Protein AF-A0A2T4J8S8-F1 (afdb_monomer)

Sequence (65 aa):
MRSRKQERVMTPKPRLTGEPIMRILCKKTDTLVGFLYQWNNGDLQPAWLDDALAEVRYEPINDAA

Nearest PDB structures (foldseek):
  6h6z-assembly1_B  TM=6.544E-01  e=1.846E+00  Norovirus Hu/1968/US
  8jvs-assembly1_A-2  TM=4.260E-01  e=2.078E+00  synthetic construct
  8jvt-assembly3_F-3  TM=4.458E-01  e=3.149E+00  synthetic construct
  5vhh-assembly1_F  TM=4.040E-01  e=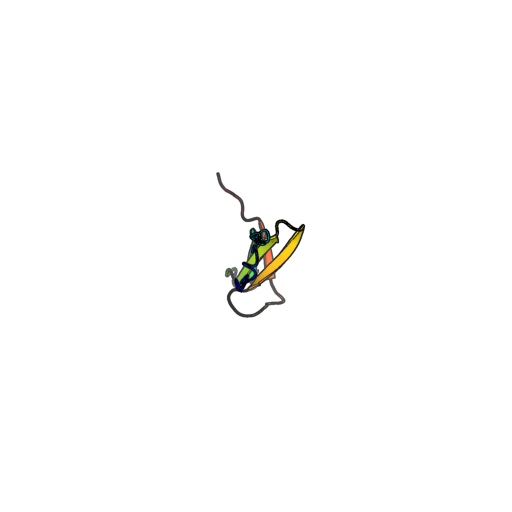3.342E+00  Homo sapiens
  8jvu-assembly1_A-2  TM=3.506E-01  e=6.420E+00  synthetic construct

Radius of gyration: 19.98 Å; Cα contacts (8 Å, |Δi|>4): 93; chains: 1; bounding box: 30×33×65 Å

Structure (mmCIF, N/CA/C/O backbone):
data_AF-A0A2T4J8S8-F1
#
_entry.id   AF-A0A2T4J8S8-F1
#
loop_
_atom_site.group_PDB
_atom_site.id
_atom_site.type_symbol
_atom_site.label_atom_id
_atom_site.label_alt_id
_atom_site.label_comp_id
_atom_site.label_asym_id
_atom_site.label_entity_id
_atom_site.label_seq_id
_atom_site.pdbx_PDB_ins_code
_atom_site.Cartn_x
_atom_site.Cartn_y
_atom_site.Cartn_z
_atom_site.occupancy
_atom_site.B_iso_or_equiv
_atom_site.auth_seq_id
_atom_site.auth_comp_id
_atom_site.auth_asym_id
_atom_site.auth_atom_id
_atom_site.pdbx_PDB_model_num
ATOM 1 N N . MET A 1 1 ? 7.460 -27.297 -50.747 1.00 42.53 1 MET A N 1
ATOM 2 C CA . MET A 1 1 ? 7.403 -25.878 -50.322 1.00 42.53 1 MET A CA 1
ATOM 3 C C . MET A 1 1 ? 7.509 -25.831 -48.801 1.00 42.53 1 MET A C 1
ATOM 5 O O . MET A 1 1 ? 6.745 -26.523 -48.145 1.00 42.53 1 MET A O 1
ATOM 9 N N . ARG A 1 2 ? 8.510 -25.141 -48.233 1.00 51.00 2 ARG A N 1
ATOM 10 C CA . ARG A 1 2 ? 8.760 -25.120 -46.778 1.00 51.00 2 ARG A CA 1
ATOM 11 C C . ARG A 1 2 ? 7.866 -24.071 -46.108 1.00 51.00 2 ARG A C 1
ATOM 13 O O . ARG A 1 2 ? 8.047 -22.882 -46.353 1.00 51.00 2 ARG A O 1
ATOM 20 N N . SER A 1 3 ? 6.940 -24.510 -45.256 1.00 55.00 3 SER A N 1
ATOM 21 C CA . SER A 1 3 ? 6.220 -23.639 -44.322 1.00 55.00 3 SER A CA 1
ATOM 22 C C . SER A 1 3 ? 7.213 -22.969 -43.376 1.00 55.00 3 SER A C 1
ATOM 24 O O . SER A 1 3 ? 7.787 -23.626 -42.510 1.00 55.00 3 SER A O 1
ATOM 26 N N . ARG A 1 4 ? 7.408 -21.655 -43.512 1.00 61.56 4 ARG A N 1
ATOM 27 C CA . ARG A 1 4 ? 7.995 -20.844 -42.443 1.00 61.56 4 ARG A CA 1
ATOM 28 C C . ARG A 1 4 ? 6.889 -20.560 -41.432 1.00 61.56 4 ARG A C 1
ATOM 30 O O . ARG A 1 4 ? 6.120 -19.621 -41.605 1.00 61.56 4 ARG A O 1
ATOM 37 N N . LYS A 1 5 ? 6.787 -21.390 -40.389 1.00 59.38 5 LYS A N 1
ATOM 38 C CA . LYS A 1 5 ? 6.150 -20.947 -39.146 1.00 59.38 5 LYS A CA 1
ATOM 39 C C . LYS A 1 5 ? 6.997 -19.787 -38.640 1.00 59.38 5 LYS A C 1
ATOM 41 O O . LYS A 1 5 ? 8.177 -19.954 -38.352 1.00 59.38 5 LYS A O 1
ATOM 46 N N . GLN A 1 6 ? 6.413 -18.602 -38.654 1.00 61.12 6 GLN A N 1
ATOM 47 C CA . GLN A 1 6 ? 7.025 -17.402 -38.122 1.00 61.12 6 GLN A CA 1
ATOM 48 C C . GLN A 1 6 ? 7.111 -17.574 -36.603 1.00 61.12 6 GLN A C 1
ATOM 50 O O . GLN A 1 6 ? 6.129 -17.381 -35.889 1.00 61.12 6 GLN A O 1
ATOM 55 N N . GLU A 1 7 ? 8.273 -18.026 -36.135 1.00 58.84 7 GLU A N 1
ATOM 56 C CA . GLU A 1 7 ? 8.663 -18.017 -34.729 1.00 58.84 7 GLU A CA 1
ATOM 57 C C . GLU A 1 7 ? 8.627 -16.550 -34.288 1.00 58.84 7 GLU A C 1
ATOM 59 O O . GLU A 1 7 ? 9.494 -15.749 -34.649 1.00 58.84 7 GLU A O 1
ATOM 64 N N . ARG A 1 8 ? 7.553 -16.142 -33.605 1.00 63.03 8 ARG A N 1
ATOM 65 C CA . ARG A 1 8 ? 7.505 -14.821 -32.984 1.00 63.03 8 ARG A CA 1
ATOM 66 C C . ARG A 1 8 ? 8.597 -14.814 -31.928 1.00 63.03 8 ARG A C 1
ATOM 68 O O . ARG A 1 8 ? 8.437 -15.434 -30.882 1.00 63.03 8 ARG A O 1
ATOM 75 N N . VAL A 1 9 ? 9.697 -14.124 -32.221 1.00 62.66 9 VAL A N 1
ATOM 76 C CA . VAL A 1 9 ? 10.689 -13.728 -31.225 1.00 62.66 9 VAL A CA 1
ATOM 77 C C . VAL A 1 9 ? 9.941 -12.879 -30.202 1.00 62.66 9 VAL A C 1
ATOM 79 O O . VAL A 1 9 ? 9.732 -11.684 -30.396 1.00 62.66 9 VAL A O 1
ATOM 82 N N . MET A 1 10 ? 9.451 -13.519 -29.145 1.00 63.84 10 MET A N 1
ATOM 83 C CA . MET A 1 10 ? 8.961 -12.835 -27.961 1.00 63.84 10 MET A CA 1
ATOM 84 C C . MET A 1 10 ? 10.210 -12.313 -27.264 1.00 63.84 10 MET A C 1
ATOM 86 O O . MET A 1 10 ? 10.780 -12.991 -26.413 1.00 63.84 10 MET A O 1
ATOM 90 N N . THR A 1 11 ? 10.695 -11.138 -27.669 1.00 63.78 11 THR A N 1
ATOM 91 C CA . THR A 1 11 ? 11.630 -10.413 -26.815 1.00 63.78 11 THR A CA 1
ATOM 92 C C . THR A 1 11 ? 10.921 -10.246 -25.471 1.00 63.78 11 THR A C 1
ATOM 94 O O . THR A 1 11 ? 9.782 -9.765 -25.449 1.00 63.78 11 THR A O 1
ATOM 97 N N . PRO A 1 12 ? 11.493 -10.728 -24.352 1.00 67.88 12 PRO A N 1
ATOM 98 C CA . PRO A 1 12 ? 10.841 -10.582 -23.067 1.00 67.88 12 PRO A CA 1
ATOM 99 C C . PRO A 1 12 ? 10.731 -9.085 -22.803 1.00 67.88 12 PRO A C 1
ATOM 101 O O . PRO A 1 12 ? 11.728 -8.400 -22.584 1.00 67.88 12 PRO A O 1
ATOM 104 N N . LYS A 1 13 ? 9.505 -8.564 -22.902 1.00 70.88 13 LYS A N 1
ATOM 105 C CA . LYS A 1 13 ? 9.209 -7.191 -22.518 1.00 70.88 13 LYS A CA 1
ATOM 106 C C . LYS A 1 13 ? 9.690 -7.041 -21.069 1.00 70.88 13 LYS A C 1
ATOM 108 O O . LYS A 1 13 ? 9.383 -7.937 -20.273 1.00 70.88 13 LYS A O 1
ATOM 113 N N . PRO A 1 14 ? 10.461 -5.992 -20.729 1.00 75.19 14 PRO A N 1
ATOM 114 C CA 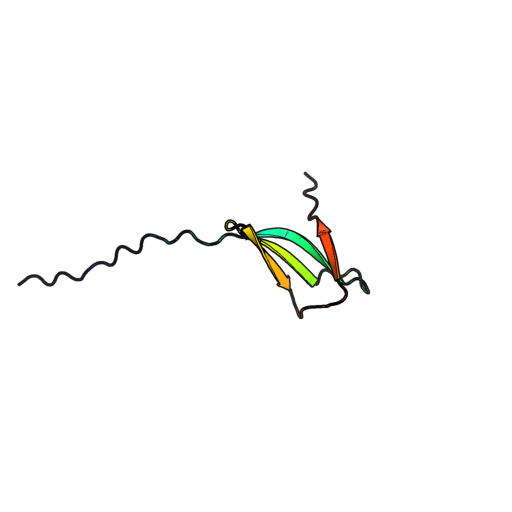. PRO A 1 14 ? 10.910 -5.787 -19.360 1.00 75.19 14 PRO A CA 1
ATOM 115 C C . PRO A 1 14 ? 9.704 -5.895 -18.433 1.00 75.19 14 PRO A C 1
ATOM 117 O O . PRO A 1 14 ? 8.678 -5.251 -18.670 1.00 75.19 14 PRO A O 1
ATOM 120 N N . ARG A 1 15 ? 9.785 -6.783 -17.440 1.00 80.75 15 ARG A N 1
ATOM 121 C CA . ARG A 1 15 ? 8.716 -6.896 -16.451 1.00 80.75 15 ARG A CA 1
ATOM 122 C C . ARG A 1 15 ? 8.710 -5.595 -15.657 1.00 80.75 15 ARG A C 1
ATOM 124 O O . ARG A 1 15 ? 9.768 -5.117 -15.253 1.00 80.75 15 ARG A O 1
ATOM 131 N N . LEU A 1 16 ? 7.526 -5.029 -15.457 1.00 85.44 16 LEU A N 1
ATOM 132 C CA . LEU A 1 16 ? 7.351 -3.981 -14.463 1.00 85.44 16 LEU A CA 1
ATOM 133 C C . LEU A 1 16 ? 7.685 -4.597 -13.102 1.00 85.44 16 LEU A C 1
ATOM 135 O O . LEU A 1 16 ? 7.161 -5.659 -12.757 1.00 85.44 16 LEU A O 1
ATOM 139 N N . THR A 1 17 ? 8.601 -3.967 -12.377 1.00 88.12 17 THR A N 1
ATOM 140 C CA . THR A 1 17 ? 8.984 -4.357 -11.019 1.00 88.12 17 THR A CA 1
ATOM 141 C C . THR A 1 17 ? 8.613 -3.222 -10.085 1.00 88.12 17 THR A C 1
ATOM 143 O O . THR A 1 17 ? 8.867 -2.061 -10.409 1.00 88.12 17 THR A O 1
ATOM 146 N N . GLY A 1 18 ? 7.991 -3.560 -8.960 1.00 91.12 18 GLY A N 1
ATOM 147 C CA . GLY A 1 18 ? 7.615 -2.612 -7.923 1.00 91.12 18 GLY A CA 1
ATOM 148 C C . GLY A 1 18 ? 8.262 -2.997 -6.604 1.00 91.12 18 GLY A C 1
ATOM 149 O O . GLY A 1 18 ? 8.218 -4.166 -6.220 1.00 91.12 18 GLY A O 1
ATOM 150 N N . GLU A 1 19 ? 8.829 -2.016 -5.913 1.00 91.62 19 GLU A N 1
ATOM 151 C CA . GLU A 1 19 ? 9.395 -2.173 -4.574 1.00 91.62 19 GLU A CA 1
ATOM 152 C C . GLU A 1 19 ? 8.508 -1.454 -3.554 1.00 91.62 19 GLU A C 1
ATOM 154 O O . GLU A 1 19 ? 8.023 -0.352 -3.832 1.00 91.62 19 GLU A O 1
ATOM 159 N N . PRO A 1 20 ? 8.227 -2.069 -2.395 1.00 92.81 20 PRO A N 1
ATOM 160 C CA . PRO A 1 20 ? 7.425 -1.426 -1.372 1.00 92.81 20 PRO A CA 1
ATOM 161 C C . PRO A 1 20 ? 8.266 -0.341 -0.690 1.00 92.81 20 PRO A C 1
ATOM 163 O O . PRO A 1 20 ? 9.302 -0.631 -0.104 1.00 92.81 20 PRO A O 1
ATOM 166 N N . ILE A 1 21 ? 7.803 0.906 -0.747 1.00 93.81 21 ILE A N 1
ATOM 167 C CA . ILE A 1 21 ? 8.503 2.059 -0.158 1.00 93.81 21 ILE A CA 1
ATOM 168 C C . ILE A 1 21 ? 7.850 2.540 1.142 1.00 93.81 21 ILE A C 1
ATOM 170 O O . ILE A 1 21 ? 8.509 3.110 2.010 1.00 93.81 21 ILE A O 1
ATOM 174 N N . MET A 1 22 ? 6.541 2.316 1.301 1.00 94.75 22 MET A N 1
ATOM 175 C CA . MET A 1 22 ? 5.793 2.723 2.493 1.00 94.75 22 MET A CA 1
ATOM 176 C C . MET A 1 22 ? 4.781 1.660 2.913 1.00 94.75 22 MET A C 1
ATOM 178 O O . MET A 1 22 ? 4.212 0.950 2.085 1.00 94.75 22 MET A O 1
ATOM 182 N N . ARG A 1 23 ? 4.518 1.592 4.215 1.00 94.88 23 ARG A N 1
ATOM 183 C CA . ARG A 1 23 ? 3.420 0.847 4.829 1.00 94.88 23 ARG A CA 1
ATOM 184 C C . ARG A 1 23 ? 2.213 1.760 4.932 1.00 94.88 23 ARG A C 1
ATOM 186 O O . ARG A 1 23 ? 2.336 2.921 5.315 1.00 94.88 23 ARG A O 1
ATOM 193 N N . ILE A 1 24 ? 1.045 1.223 4.624 1.00 94.50 24 ILE A N 1
ATOM 194 C CA . ILE A 1 24 ? -0.231 1.903 4.797 1.00 94.50 24 ILE A CA 1
ATOM 195 C C . ILE A 1 24 ? -0.860 1.339 6.065 1.00 94.50 24 ILE A C 1
ATOM 197 O O . ILE A 1 24 ? -1.221 0.163 6.113 1.00 94.50 24 ILE A O 1
ATOM 201 N N . LEU A 1 25 ? -0.961 2.165 7.103 1.00 94.06 25 LEU A N 1
ATOM 202 C CA . LEU A 1 25 ? -1.546 1.791 8.388 1.00 94.06 25 LEU A CA 1
ATOM 203 C C . LEU A 1 25 ? -2.898 2.480 8.579 1.00 94.06 25 LEU A C 1
ATOM 205 O O . LEU A 1 25 ? -3.057 3.663 8.272 1.00 94.06 25 LEU A O 1
ATOM 209 N N . CYS A 1 26 ? -3.871 1.763 9.130 1.00 93.44 26 CYS A N 1
ATOM 210 C CA . CYS A 1 26 ? -5.135 2.334 9.575 1.00 93.44 26 CYS A CA 1
ATOM 211 C C . CYS A 1 26 ? -4.892 3.279 10.757 1.00 93.44 26 CYS A C 1
ATOM 213 O O . CYS A 1 26 ? -4.312 2.880 11.764 1.00 93.44 26 CYS A O 1
ATOM 215 N N . LYS A 1 27 ? -5.390 4.517 10.686 1.00 92.19 27 LYS A N 1
ATOM 216 C CA . LYS A 1 27 ? -5.223 5.493 11.777 1.00 92.19 27 LYS A CA 1
ATOM 217 C C . LYS A 1 27 ? -5.982 5.122 13.050 1.00 92.19 27 LYS A C 1
ATOM 219 O O . LYS A 1 27 ? -5.564 5.523 14.128 1.00 92.19 27 LYS A O 1
ATOM 224 N N . LYS A 1 28 ? -7.098 4.393 12.933 1.00 90.69 28 LYS A N 1
ATOM 225 C CA . LYS A 1 28 ? -7.949 4.036 14.083 1.00 90.69 28 LYS A CA 1
ATOM 226 C C . LYS A 1 28 ? -7.379 2.885 14.899 1.00 90.69 28 LYS A C 1
ATOM 228 O O . LYS A 1 28 ? -7.507 2.883 16.116 1.00 90.69 28 LYS A O 1
ATOM 233 N N . THR A 1 29 ? -6.813 1.893 14.218 1.00 90.00 29 THR A N 1
ATOM 234 C CA . THR A 1 29 ? -6.440 0.605 14.821 1.00 90.00 29 THR A CA 1
ATOM 235 C C . THR A 1 29 ? -4.944 0.321 14.757 1.00 90.00 29 THR A C 1
ATOM 237 O O . THR A 1 29 ? -4.512 -0.715 15.250 1.00 90.00 29 THR A O 1
ATOM 240 N N . ASP A 1 30 ? -4.160 1.196 14.121 1.00 89.44 30 ASP A N 1
ATOM 241 C CA . ASP A 1 30 ? -2.725 1.010 13.865 1.00 89.44 30 ASP A CA 1
ATOM 242 C C . ASP A 1 30 ? -2.387 -0.234 13.025 1.00 89.44 30 ASP A C 1
ATOM 244 O O . ASP A 1 30 ? -1.242 -0.666 12.924 1.00 89.44 30 ASP A O 1
ATOM 248 N N . THR A 1 31 ? -3.397 -0.843 12.405 1.00 91.31 31 THR A N 1
ATOM 249 C CA . THR A 1 31 ? -3.241 -2.100 11.671 1.00 91.31 31 THR A CA 1
ATOM 250 C C . THR A 1 31 ? -2.683 -1.840 10.281 1.00 91.31 31 THR A C 1
ATOM 252 O O . THR A 1 31 ? -3.079 -0.884 9.617 1.00 91.31 31 THR A O 1
ATOM 255 N N . LEU A 1 32 ? -1.794 -2.713 9.812 1.00 92.88 32 LEU A N 1
ATOM 256 C CA . LEU A 1 32 ? -1.321 -2.699 8.432 1.00 92.88 32 LEU A CA 1
ATOM 257 C C . LEU A 1 32 ? -2.455 -3.083 7.479 1.00 92.88 32 LEU A C 1
ATOM 259 O O . LEU A 1 32 ? -2.997 -4.176 7.584 1.00 92.88 32 LEU A O 1
ATOM 263 N N . VAL A 1 33 ? -2.776 -2.192 6.545 1.00 94.81 33 VAL A N 1
ATOM 264 C CA . VAL A 1 33 ? -3.865 -2.369 5.567 1.00 94.81 33 VAL A CA 1
ATOM 265 C C . VAL A 1 33 ? -3.374 -2.352 4.120 1.00 94.81 33 VAL A C 1
ATOM 267 O O . VAL A 1 33 ? -4.144 -2.603 3.197 1.00 94.81 33 VAL A O 1
ATOM 270 N N . GLY A 1 34 ? -2.090 -2.074 3.899 1.00 94.69 34 GLY A N 1
ATOM 271 C CA . GLY A 1 34 ? -1.501 -2.090 2.568 1.00 94.69 34 GLY A CA 1
ATOM 272 C C . GLY A 1 34 ? -0.055 -1.624 2.533 1.00 94.69 34 GLY A C 1
ATOM 273 O O . GLY A 1 34 ? 0.552 -1.314 3.560 1.00 94.69 34 GLY A O 1
ATOM 274 N N . PHE A 1 35 ? 0.476 -1.533 1.321 1.00 95.25 35 PHE A N 1
ATOM 275 C CA . PHE A 1 35 ? 1.795 -0.987 1.026 1.00 95.25 35 PHE A CA 1
ATOM 276 C C . PHE A 1 35 ? 1.717 -0.050 -0.173 1.00 95.25 35 PHE A C 1
ATOM 278 O O . PHE A 1 35 ? 0.936 -0.273 -1.095 1.00 95.25 35 PHE A O 1
ATOM 285 N N . LEU A 1 36 ? 2.540 0.992 -0.182 1.00 95.06 36 LEU A N 1
ATOM 286 C CA . LEU A 1 36 ? 2.765 1.792 -1.375 1.00 95.06 36 LEU A CA 1
ATOM 287 C C . LEU A 1 36 ? 3.980 1.241 -2.107 1.00 95.06 36 LEU A C 1
ATOM 289 O O . LEU A 1 36 ? 5.078 1.218 -1.548 1.00 95.06 36 LEU A O 1
ATOM 293 N N . TYR A 1 37 ? 3.775 0.832 -3.352 1.00 94.75 37 TYR A N 1
ATOM 294 C CA . TYR A 1 37 ? 4.839 0.379 -4.230 1.00 94.75 37 TYR A CA 1
ATOM 295 C C . TYR A 1 37 ? 5.292 1.508 -5.143 1.00 94.75 37 TYR A C 1
ATOM 297 O O . TYR A 1 37 ? 4.461 2.205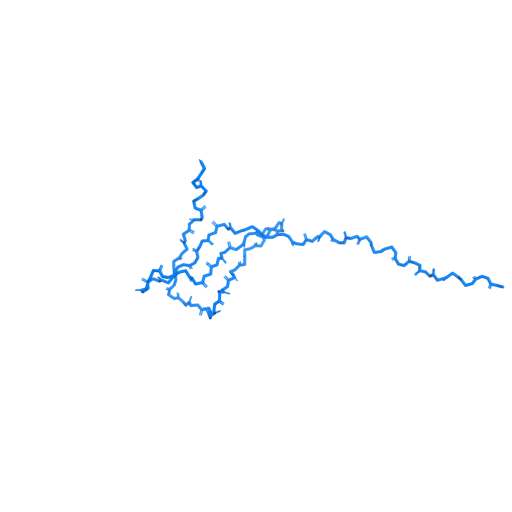 -5.729 1.00 94.75 37 TYR A O 1
ATOM 305 N N . GLN A 1 38 ? 6.605 1.645 -5.287 1.00 94.75 38 GLN A N 1
ATOM 306 C CA . GLN A 1 38 ? 7.216 2.413 -6.356 1.00 94.75 38 GLN A CA 1
ATOM 307 C C . GLN A 1 38 ? 7.643 1.467 -7.466 1.00 94.75 38 GLN A C 1
ATOM 309 O O . GLN A 1 38 ? 8.433 0.546 -7.262 1.00 94.75 38 GLN A O 1
ATOM 314 N N . TRP A 1 39 ? 7.107 1.700 -8.652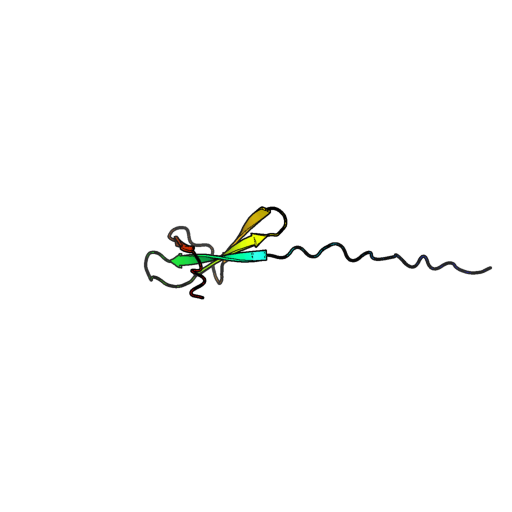 1.00 93.69 39 TRP A N 1
ATOM 315 C CA . TRP A 1 39 ? 7.444 0.953 -9.845 1.00 93.69 39 TRP A CA 1
ATOM 316 C C . TRP A 1 39 ? 8.676 1.542 -10.528 1.00 93.69 39 TRP A C 1
ATOM 318 O O . TRP A 1 39 ? 8.948 2.741 -10.464 1.00 93.69 39 TRP A O 1
ATOM 328 N N . ASN A 1 40 ? 9.409 0.695 -11.247 1.00 90.44 40 ASN A N 1
ATOM 329 C CA . ASN A 1 40 ? 10.601 1.082 -12.009 1.00 90.44 40 ASN A CA 1
ATOM 330 C C . ASN A 1 40 ? 10.338 2.074 -13.162 1.00 90.44 40 ASN A C 1
ATOM 332 O O . ASN A 1 40 ? 11.283 2.604 -13.743 1.00 90.44 40 ASN A O 1
ATOM 336 N N . ASN A 1 41 ? 9.075 2.335 -13.496 1.00 90.38 41 ASN A N 1
ATOM 337 C CA . ASN A 1 41 ? 8.654 3.380 -14.428 1.00 90.38 41 ASN A CA 1
ATOM 338 C C . ASN A 1 41 ? 8.368 4.732 -13.735 1.00 90.38 41 ASN A C 1
ATOM 340 O O . ASN A 1 41 ? 8.015 5.689 -14.418 1.00 90.38 41 ASN A O 1
ATOM 344 N N . GLY A 1 42 ? 8.528 4.812 -12.409 1.00 90.56 42 GLY A N 1
ATOM 345 C CA . GLY A 1 42 ? 8.252 5.996 -11.595 1.00 90.56 42 GLY A CA 1
ATOM 346 C C . GLY A 1 42 ? 6.831 6.064 -11.029 1.00 90.56 42 GLY A C 1
ATOM 347 O O . GLY A 1 42 ? 6.555 6.963 -10.235 1.00 90.56 42 GLY A O 1
ATOM 348 N N . ASP A 1 43 ? 5.948 5.128 -11.386 1.00 94.12 43 ASP A N 1
ATOM 349 C CA . ASP A 1 43 ? 4.582 5.109 -10.868 1.00 94.12 43 ASP A CA 1
ATOM 350 C C . ASP A 1 43 ? 4.562 4.721 -9.388 1.00 94.12 43 ASP A C 1
ATOM 352 O O . ASP A 1 43 ? 5.276 3.822 -8.939 1.00 94.12 43 ASP A O 1
ATOM 356 N N . LEU A 1 44 ? 3.682 5.373 -8.631 1.00 93.50 44 LEU A N 1
ATOM 357 C CA . LEU A 1 44 ? 3.369 5.009 -7.256 1.00 93.50 44 LEU A CA 1
ATOM 358 C C . LEU A 1 44 ? 1.992 4.355 -7.222 1.00 93.50 44 LEU A C 1
ATOM 360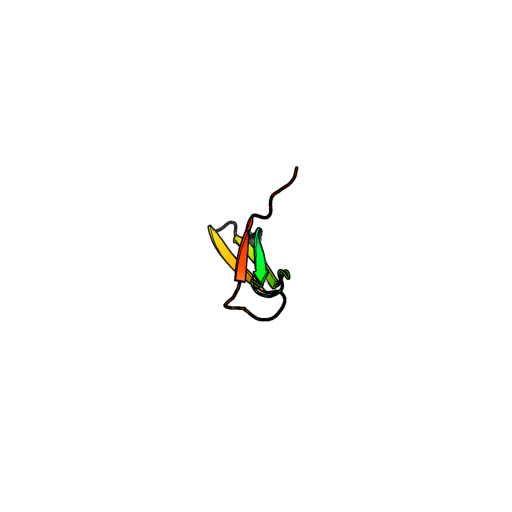 O O . LEU A 1 44 ? 1.003 4.971 -7.618 1.00 93.50 44 LEU A O 1
ATOM 364 N N . GLN A 1 45 ? 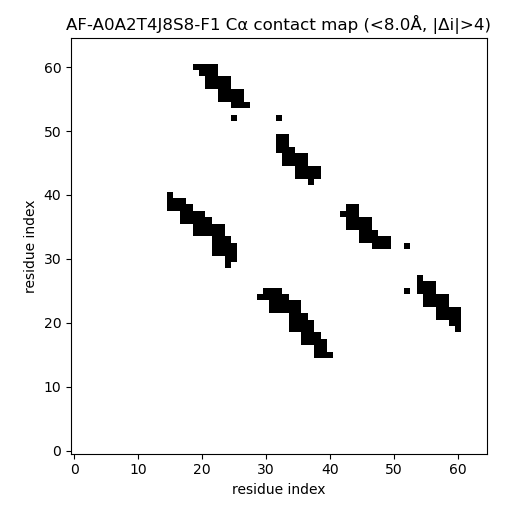1.917 3.121 -6.730 1.00 93.75 45 GLN A N 1
ATOM 365 C CA . GLN A 1 45 ? 0.663 2.381 -6.658 1.00 93.75 45 GLN A CA 1
ATOM 366 C C . GLN A 1 45 ? 0.420 1.827 -5.252 1.00 93.75 45 GLN A C 1
ATOM 368 O O . GLN A 1 45 ? 1.237 1.051 -4.750 1.00 93.75 45 GLN A O 1
ATOM 373 N N . PRO A 1 46 ? -0.706 2.182 -4.606 1.00 94.00 46 PRO A N 1
ATOM 374 C CA . PRO A 1 46 ? -1.102 1.553 -3.359 1.00 94.00 46 PRO A CA 1
ATOM 375 C C . PRO A 1 46 ? -1.643 0.147 -3.636 1.00 94.00 46 PRO A C 1
ATOM 377 O O . PRO A 1 46 ? -2.522 -0.051 -4.476 1.00 94.00 46 PRO A O 1
ATOM 380 N N . ALA A 1 47 ? -1.115 -0.823 -2.902 1.00 93.69 47 ALA A N 1
ATOM 381 C CA . ALA A 1 47 ? -1.593 -2.191 -2.849 1.00 93.69 47 ALA A CA 1
ATOM 382 C C . ALA A 1 47 ? -2.268 -2.412 -1.493 1.00 93.69 47 ALA A C 1
ATOM 384 O O . ALA A 1 47 ? -1.603 -2.507 -0.459 1.00 93.69 47 ALA A O 1
ATOM 385 N N . TRP A 1 48 ? -3.595 -2.451 -1.510 1.00 94.19 48 TRP A N 1
ATOM 386 C CA . TRP A 1 48 ? -4.430 -2.720 -0.343 1.00 94.19 48 TRP A CA 1
ATOM 387 C C . TRP A 1 48 ? -4.505 -4.229 -0.100 1.00 94.19 48 TRP A C 1
ATOM 389 O O . TRP A 1 48 ? -4.581 -4.997 -1.058 1.00 94.19 48 TRP A O 1
ATOM 399 N N . LEU A 1 49 ? -4.432 -4.649 1.164 1.00 90.44 49 LEU A N 1
ATOM 400 C CA . LEU A 1 49 ? -4.576 -6.060 1.544 1.00 90.44 49 LEU A CA 1
ATOM 401 C C . LEU A 1 49 ? -6.043 -6.496 1.504 1.00 90.44 49 LEU A C 1
ATOM 403 O O . LEU A 1 49 ? -6.346 -7.572 0.998 1.00 90.44 49 LEU A O 1
ATOM 407 N N . ASP A 1 50 ? -6.918 -5.620 1.994 1.00 89.12 50 ASP A N 1
ATOM 408 C CA . ASP A 1 50 ? -8.370 -5.759 1.956 1.00 89.12 50 ASP A CA 1
ATOM 409 C C . ASP A 1 50 ? -8.947 -4.595 1.125 1.00 89.12 50 ASP A C 1
ATOM 411 O O . ASP A 1 50 ? -8.518 -4.345 -0.004 1.00 89.12 50 ASP A O 1
ATOM 415 N N . ASP A 1 51 ? -9.879 -3.829 1.692 1.00 87.38 51 ASP A N 1
ATOM 416 C CA . ASP A 1 51 ? -10.477 -2.668 1.046 1.00 87.38 51 ASP A CA 1
ATOM 417 C C . ASP A 1 51 ? -9.628 -1.398 1.180 1.00 87.38 51 ASP A C 1
ATOM 419 O O . ASP A 1 51 ? -8.915 -1.167 2.164 1.00 87.38 51 ASP A O 1
ATOM 423 N N . ALA A 1 52 ? -9.763 -0.516 0.189 1.00 85.19 52 ALA A N 1
ATOM 424 C CA . ALA A 1 52 ? -9.168 0.809 0.242 1.00 85.19 52 ALA A CA 1
ATOM 425 C C . ALA A 1 52 ? -9.823 1.652 1.347 1.00 85.19 52 ALA A C 1
ATOM 427 O O . ALA A 1 52 ? -11.025 1.923 1.326 1.00 85.19 52 ALA A O 1
ATOM 428 N N . LEU A 1 53 ? -9.012 2.105 2.302 1.00 86.00 53 LEU A N 1
ATOM 429 C CA . LEU A 1 53 ? -9.460 2.893 3.448 1.00 86.00 53 LEU A CA 1
ATOM 430 C C . LEU A 1 53 ? -9.060 4.362 3.283 1.00 86.00 53 LEU A C 1
ATOM 432 O O . LEU A 1 53 ? -7.910 4.679 2.989 1.00 86.00 53 LEU A O 1
ATOM 436 N N . ALA A 1 54 ? -9.999 5.277 3.537 1.00 85.38 54 ALA A N 1
ATOM 437 C CA . ALA A 1 54 ? -9.724 6.717 3.505 1.00 85.38 54 ALA A CA 1
ATOM 438 C C . ALA A 1 54 ? -8.907 7.191 4.725 1.00 85.38 54 ALA A C 1
ATOM 440 O O . ALA A 1 54 ? -8.118 8.131 4.637 1.00 85.38 54 ALA A O 1
ATOM 441 N N . GLU A 1 55 ? -9.070 6.535 5.876 1.00 91.25 55 GLU A N 1
ATOM 442 C CA . GLU A 1 55 ? -8.458 6.939 7.146 1.00 91.25 55 GLU A CA 1
ATOM 443 C C . GLU A 1 55 ? -7.137 6.212 7.425 1.00 91.25 55 GLU A C 1
ATOM 445 O O . GLU A 1 55 ? -6.971 5.522 8.434 1.00 91.25 55 GLU A O 1
ATOM 450 N N . VAL A 1 56 ? -6.174 6.384 6.523 1.00 93.94 56 VAL A N 1
ATOM 451 C CA . VAL A 1 56 ? -4.851 5.760 6.638 1.00 93.94 56 VAL A CA 1
ATOM 452 C C . VAL A 1 56 ? -3.726 6.766 6.819 1.00 93.94 56 VAL A C 1
ATOM 454 O O . VAL A 1 56 ? -3.859 7.954 6.508 1.00 93.94 56 VAL A O 1
ATOM 457 N N . ARG A 1 57 ? -2.608 6.286 7.360 1.00 94.12 57 ARG A N 1
ATOM 458 C CA . ARG A 1 57 ? -1.321 6.978 7.385 1.00 94.12 57 ARG A CA 1
ATOM 459 C C . ARG A 1 57 ? -0.289 6.159 6.619 1.00 94.12 57 ARG A C 1
ATOM 461 O O . ARG A 1 57 ? -0.304 4.931 6.675 1.00 94.12 57 ARG A O 1
ATOM 468 N N . TYR A 1 58 ? 0.585 6.860 5.915 1.00 93.50 58 TYR A N 1
ATOM 469 C CA . TYR A 1 58 ? 1.719 6.263 5.228 1.00 93.50 58 TYR A CA 1
ATOM 470 C C . TYR A 1 58 ? 2.938 6.405 6.124 1.00 93.50 58 TYR A C 1
ATOM 472 O O . TYR A 1 58 ? 3.248 7.509 6.571 1.00 93.50 58 TYR A O 1
ATOM 480 N N . GLU A 1 59 ? 3.606 5.293 6.384 1.00 93.12 59 GLU A N 1
ATOM 481 C CA . GLU A 1 59 ? 4.871 5.270 7.104 1.00 93.12 59 GLU A CA 1
ATOM 482 C C . GLU A 1 59 ? 5.957 4.697 6.201 1.00 93.12 59 GLU A C 1
ATOM 484 O O . GLU A 1 59 ? 5.708 3.684 5.544 1.00 93.12 59 GLU A O 1
ATOM 489 N N . PRO A 1 60 ? 7.158 5.296 6.157 1.00 92.69 60 PRO A N 1
ATOM 490 C CA . PRO A 1 60 ? 8.292 4.688 5.480 1.00 92.69 60 PRO A CA 1
ATOM 491 C C . PRO A 1 60 ? 8.504 3.258 5.975 1.00 92.69 60 PRO A C 1
ATOM 493 O O . PRO A 1 60 ? 8.473 2.999 7.183 1.00 92.69 60 PRO A O 1
ATOM 496 N N . ILE A 1 61 ? 8.738 2.325 5.049 1.00 87.38 61 ILE A N 1
ATOM 497 C CA . ILE A 1 61 ? 9.400 1.079 5.427 1.00 87.38 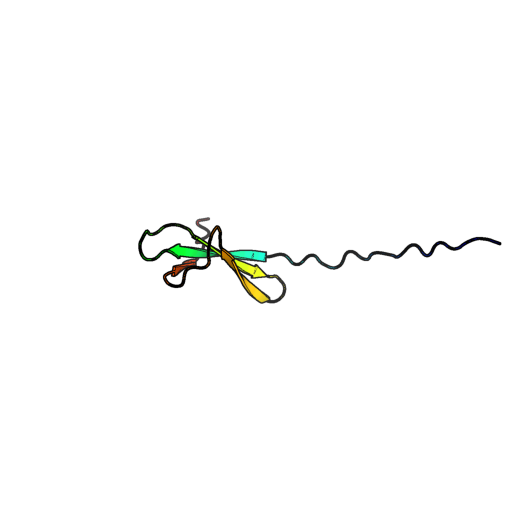61 ILE A CA 1
ATOM 498 C C . ILE A 1 61 ? 10.815 1.506 5.783 1.00 87.38 61 ILE A C 1
ATOM 500 O O . ILE A 1 61 ? 11.643 1.744 4.914 1.00 87.38 61 ILE A O 1
ATOM 504 N N . ASN A 1 62 ? 11.050 1.745 7.069 1.00 71.38 62 ASN A N 1
ATOM 505 C CA . ASN A 1 62 ? 12.389 1.995 7.555 1.00 71.38 62 ASN A CA 1
ATOM 506 C C . ASN A 1 62 ? 13.145 0.686 7.316 1.00 71.38 62 ASN A C 1
ATOM 508 O O . ASN A 1 62 ? 12.879 -0.301 8.006 1.00 71.38 62 ASN A O 1
ATOM 512 N N . ASP A 1 63 ? 14.031 0.658 6.322 1.00 55.56 63 ASP A N 1
ATOM 513 C CA . ASP A 1 63 ? 15.078 -0.351 6.252 1.00 55.56 63 ASP A CA 1
ATOM 514 C C . ASP A 1 63 ? 15.951 -0.137 7.491 1.00 55.56 63 ASP A C 1
ATOM 516 O O . ASP A 1 63 ? 16.910 0.631 7.492 1.00 55.56 63 ASP A O 1
ATOM 520 N N . ALA A 1 64 ? 15.553 -0.747 8.607 1.00 45.50 64 ALA A N 1
ATOM 521 C CA . ALA A 1 64 ? 16.442 -0.953 9.729 1.00 45.50 64 ALA A CA 1
ATOM 522 C C . ALA A 1 64 ? 17.454 -2.016 9.285 1.00 45.50 64 ALA A C 1
ATOM 524 O O . ALA A 1 64 ? 17.253 -3.210 9.517 1.00 45.50 64 ALA A O 1
ATOM 525 N N . ALA A 1 65 ? 18.492 -1.559 8.587 1.00 41.84 65 ALA A N 1
ATOM 526 C CA . ALA A 1 65 ? 19.737 -2.274 8.352 1.00 41.84 65 ALA A CA 1
ATOM 527 C C . ALA A 1 65 ? 20.875 -1.511 9.039 1.00 41.84 65 ALA A C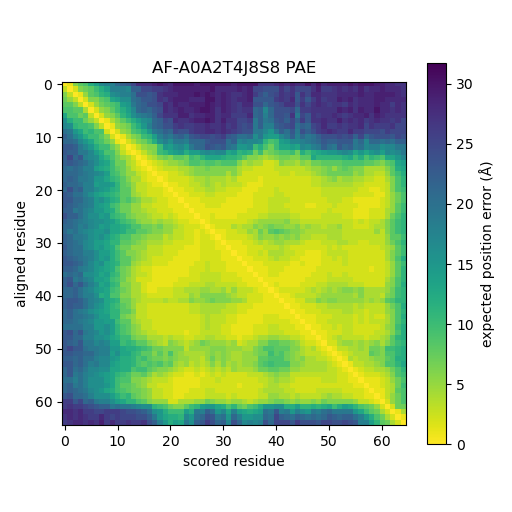 1
ATOM 529 O O . ALA A 1 65 ? 20.962 -0.277 8.842 1.00 41.84 65 ALA A O 1
#

Foldseek 3Di:
DDDDPPPPPPPPDPDWDWDFFKFKAAPVPRHTQWTWTQIPVRDIDTDGPDDDDPRIDIGTPPPPD

Solvent-accessible surface area (backbone atoms only — not comparable to full-atom values): 4221 Å² total; per-residue (Å²)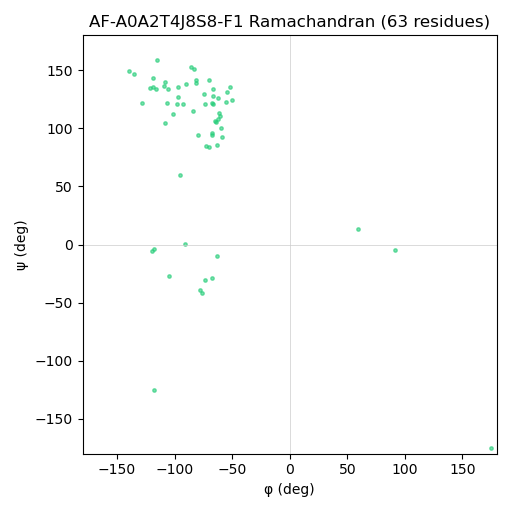: 135,85,82,78,76,79,76,75,81,73,69,80,70,82,73,89,49,66,47,77,52,25,39,28,25,31,68,88,75,70,41,80,41,30,32,33,25,42,31,80,87,72,50,76,46,79,46,53,77,67,72,88,67,88,63,56,44,79,40,72,60,73,79,87,120

pLDDT: mean 82.77, std 15.46, range [41.84, 95.25]

Secondary structure (DSSP, 8-state):
------------PPPP-EEEEEEEEETTT--EEEEEEEETTS-EEEEESSS--SSEEEEE-----

Mean predicted aligned error: 9.89 Å

Organism: NCBI:txid1185920